Protein AF-A0A7V8WHW4-F1 (afdb_monomer_lite)

pLDDT: mean 96.15, std 2.61, range [79.0, 98.44]

Radius of gyration: 14.34 Å; chains: 1; bounding box: 40×21×37 Å

Foldseek 3Di:
DDDDAAEEEQDFDQPDDPPCVVRVVVRLCCAQFVDDPVGGDHVVVVVVVCVVVVHDHHYHYDCVVCVPPNCVSVVVNVD

Sequence (79 aa):
MLKVFFTVDTEIWCNGWNDLDRKFPDAFRRYVYGPTRQGNYGLPLQLRMLNDHGLTGVFFIEPLFATRFGDEPLREVVG

Secondary structure (DSSP, 8-state):
-----EEEEE----SSSTTHHHHHHHHHIIIII-EETTEE-SHHHHHHHHHHTT--EEEEE--TTHHHH-SHHHHHHH-

Structure (mmCIF, N/CA/C/O backbone):
data_AF-A0A7V8WHW4-F1
#
_entry.id   AF-A0A7V8WHW4-F1
#
loop_
_atom_site.group_PDB
_atom_site.id
_atom_site.type_symbol
_atom_site.label_atom_id
_atom_site.label_alt_id
_atom_site.label_comp_id
_atom_site.label_asym_id
_atom_site.label_entity_id
_atom_site.label_seq_id
_atom_site.pdbx_PDB_ins_code
_atom_site.Cartn_x
_atom_site.Cartn_y
_atom_site.Cartn_z
_atom_site.occupancy
_atom_site.B_iso_or_equiv
_atom_site.auth_seq_id
_atom_site.auth_comp_id
_atom_site.auth_asym_id
_atom_site.auth_atom_id
_atom_site.pdbx_PDB_model_num
ATOM 1 N N . MET A 1 1 ? -26.239 7.831 16.734 1.00 79.00 1 MET A N 1
ATOM 2 C CA . MET A 1 1 ? -24.767 7.694 16.764 1.00 79.00 1 MET A CA 1
ATOM 3 C C . MET A 1 1 ? -24.260 7.741 15.329 1.00 79.00 1 MET A C 1
ATOM 5 O O . MET A 1 1 ? -24.855 7.073 14.490 1.00 79.00 1 MET A O 1
ATOM 9 N N . LEU A 1 2 ? -23.260 8.573 15.029 1.00 93.25 2 LEU A N 1
ATOM 10 C CA . LEU A 1 2 ? -22.715 8.717 13.673 1.00 93.25 2 LEU A CA 1
ATOM 11 C C . LEU A 1 2 ? -21.880 7.480 13.309 1.00 93.25 2 LEU A C 1
ATOM 13 O O . LEU A 1 2 ? -21.082 7.026 14.125 1.00 93.25 2 LEU A O 1
ATOM 17 N N . LYS A 1 3 ? -22.062 6.938 12.101 1.00 94.19 3 LYS A N 1
ATOM 18 C CA . LYS A 1 3 ? -21.195 5.882 11.563 1.00 94.19 3 LYS A CA 1
ATOM 19 C C . LYS A 1 3 ? -19.985 6.540 10.903 1.00 94.19 3 LYS A C 1
ATOM 21 O O . LYS A 1 3 ? -20.167 7.343 9.993 1.00 94.19 3 LYS A O 1
ATOM 26 N N . VAL A 1 4 ? -18.787 6.205 11.369 1.00 94.94 4 VAL A N 1
ATOM 27 C CA . VAL A 1 4 ? -17.518 6.725 10.843 1.00 94.94 4 VAL A CA 1
ATOM 28 C C . VAL A 1 4 ? -16.707 5.554 10.305 1.00 94.94 4 VAL A C 1
ATOM 30 O O . VAL A 1 4 ? -16.612 4.522 10.965 1.00 94.94 4 VAL A O 1
ATOM 33 N N . PHE A 1 5 ? -16.142 5.722 9.113 1.00 97.06 5 PHE A N 1
ATOM 34 C CA . PHE A 1 5 ? -15.290 4.736 8.457 1.00 97.06 5 PHE A CA 1
ATOM 35 C C . PHE A 1 5 ? -13.937 5.375 8.154 1.00 97.06 5 PHE A C 1
ATOM 37 O O . PHE A 1 5 ? -13.891 6.480 7.614 1.00 97.06 5 PHE A O 1
ATOM 44 N N . PHE A 1 6 ? -12.852 4.676 8.485 1.00 97.62 6 PHE A N 1
ATOM 45 C CA . PHE A 1 6 ? -11.513 5.029 8.024 1.00 97.62 6 PHE A CA 1
ATOM 46 C C . PHE A 1 6 ? -11.253 4.303 6.708 1.00 97.62 6 PHE A C 1
ATOM 48 O O . PHE A 1 6 ? -11.245 3.073 6.671 1.00 97.62 6 PHE A O 1
ATOM 55 N N . THR A 1 7 ? -11.063 5.063 5.636 1.00 97.56 7 THR A N 1
ATOM 56 C CA . THR A 1 7 ? -10.715 4.538 4.315 1.00 97.56 7 THR A CA 1
ATOM 57 C C . THR A 1 7 ? -9.419 5.178 3.845 1.00 97.56 7 THR A C 1
ATOM 59 O O . THR A 1 7 ? -9.254 6.389 4.004 1.00 97.56 7 THR A O 1
ATOM 62 N N . VAL A 1 8 ? -8.510 4.384 3.287 1.00 97.31 8 VAL A N 1
ATOM 63 C CA . VAL A 1 8 ? -7.180 4.840 2.870 1.00 97.31 8 VAL A CA 1
ATOM 64 C C . VAL A 1 8 ? -6.877 4.332 1.469 1.00 97.31 8 VAL A C 1
ATOM 66 O O . VAL A 1 8 ? -6.837 3.122 1.246 1.00 97.31 8 VAL A O 1
ATOM 69 N N . ASP A 1 9 ? -6.602 5.252 0.552 1.00 96.94 9 ASP A N 1
ATOM 70 C CA . ASP A 1 9 ? -6.052 4.924 -0.761 1.00 96.94 9 ASP A CA 1
ATOM 71 C C . ASP A 1 9 ? -4.538 4.718 -0.607 1.00 96.94 9 ASP A C 1
ATOM 73 O O . ASP A 1 9 ? -3.806 5.607 -0.166 1.00 96.94 9 ASP A O 1
ATOM 77 N N . THR A 1 10 ? -4.071 3.505 -0.891 1.00 96.19 10 THR A N 1
ATOM 78 C CA . THR A 1 10 ? -2.668 3.098 -0.765 1.00 96.19 10 THR A CA 1
ATOM 79 C C . THR A 1 10 ? -2.036 3.112 -2.147 1.00 96.19 10 THR A C 1
ATOM 81 O O . THR A 1 10 ? -2.243 2.196 -2.944 1.00 96.19 10 THR A O 1
ATOM 84 N N . GLU A 1 11 ? -1.279 4.173 -2.423 1.00 94.88 11 GLU A N 1
ATOM 85 C CA . GLU A 1 11 ? -0.756 4.476 -3.755 1.00 94.88 11 GLU A CA 1
ATOM 86 C C . GLU A 1 11 ? 0.772 4.569 -3.795 1.00 94.88 11 GLU A C 1
ATOM 88 O O . GLU A 1 11 ? 1.423 4.977 -2.827 1.00 94.88 11 GLU A O 1
ATOM 93 N N . ILE A 1 12 ? 1.352 4.248 -4.955 1.00 95.81 12 ILE A N 1
ATOM 94 C CA . ILE A 1 12 ? 2.780 4.409 -5.229 1.00 95.81 12 ILE A CA 1
ATOM 95 C C . ILE A 1 12 ? 2.957 5.338 -6.426 1.00 95.81 12 ILE A C 1
ATOM 97 O O . ILE A 1 12 ? 2.402 5.124 -7.499 1.00 95.81 12 ILE A O 1
ATOM 101 N N . TRP A 1 13 ? 3.807 6.359 -6.279 1.00 94.38 13 TRP A N 1
ATOM 102 C CA . TRP A 1 13 ? 4.074 7.303 -7.363 1.00 94.38 13 TRP A CA 1
ATOM 103 C C . TRP A 1 13 ? 5.558 7.403 -7.717 1.00 94.38 13 TRP A C 1
ATOM 105 O O . TRP A 1 13 ? 6.373 7.929 -6.965 1.00 94.38 13 TRP A O 1
ATOM 115 N N . CYS A 1 14 ? 5.920 6.968 -8.925 1.00 96.19 14 CYS A N 1
ATOM 116 C CA . CYS A 1 14 ? 7.303 7.008 -9.418 1.00 96.19 14 CYS A CA 1
ATOM 117 C C . CYS A 1 14 ? 7.710 8.362 -10.037 1.00 96.19 14 CYS A C 1
ATOM 119 O O . CYS A 1 14 ? 8.723 8.448 -10.734 1.00 96.19 14 CYS A O 1
ATOM 121 N N . ASN A 1 15 ? 6.947 9.436 -9.796 1.00 94.19 15 ASN A N 1
ATOM 122 C CA . ASN A 1 15 ? 7.193 10.756 -10.385 1.00 94.19 15 ASN A CA 1
ATOM 123 C C . ASN A 1 15 ? 7.256 10.710 -11.928 1.00 94.19 15 ASN A C 1
ATOM 125 O O . ASN A 1 15 ? 8.221 11.171 -12.547 1.00 94.19 15 ASN A O 1
ATOM 129 N N . GLY A 1 16 ? 6.240 10.084 -12.533 1.00 94.38 16 GLY A N 1
ATOM 130 C CA . GLY A 1 16 ? 6.094 9.884 -13.977 1.00 94.38 16 GLY A CA 1
ATOM 131 C C . GLY A 1 16 ? 6.490 8.488 -14.477 1.00 94.38 16 GLY A C 1
ATOM 132 O O . GLY A 1 16 ? 6.931 7.634 -13.714 1.00 94.38 16 GLY A O 1
ATOM 133 N N . TRP A 1 17 ? 6.342 8.281 -15.789 1.00 94.38 17 TRP A N 1
ATOM 134 C CA . TRP A 1 17 ? 6.484 6.976 -16.462 1.00 94.38 17 TRP A CA 1
ATOM 135 C C . TRP A 1 17 ? 7.902 6.649 -16.960 1.00 94.38 17 TRP A C 1
ATOM 137 O O . TRP A 1 17 ? 8.146 5.552 -17.454 1.00 94.38 17 TRP A O 1
ATOM 147 N N . ASN A 1 18 ? 8.845 7.587 -16.848 1.00 96.88 18 ASN A N 1
ATOM 148 C CA . ASN A 1 18 ? 10.228 7.383 -17.288 1.00 96.88 18 ASN A CA 1
ATOM 149 C C . ASN A 1 18 ? 11.055 6.693 -16.191 1.00 96.88 18 ASN A C 1
ATOM 151 O O . ASN A 1 18 ? 10.965 7.085 -15.022 1.00 96.88 18 ASN A O 1
ATOM 155 N N . ASP A 1 19 ? 11.902 5.735 -16.579 1.00 96.19 19 ASP A N 1
ATOM 156 C CA . ASP A 1 19 ? 12.816 4.966 -15.713 1.00 96.19 19 ASP A CA 1
ATOM 157 C C . ASP A 1 19 ? 12.136 4.250 -14.536 1.00 96.19 19 ASP A C 1
ATOM 159 O O . ASP A 1 19 ? 12.663 4.212 -13.421 1.00 96.19 19 ASP A O 1
ATOM 163 N N . LEU A 1 20 ? 10.948 3.693 -14.774 1.00 96.81 20 LEU A N 1
ATOM 164 C CA . LEU A 1 20 ? 10.150 3.021 -13.749 1.00 96.81 20 LEU A CA 1
ATOM 165 C C . LEU A 1 20 ? 10.923 1.923 -13.010 1.00 96.81 20 LEU A C 1
ATOM 167 O O . LEU A 1 20 ? 10.884 1.898 -11.787 1.00 96.81 20 LEU A O 1
ATOM 171 N N . ASP A 1 21 ? 11.688 1.085 -13.713 1.00 96.88 21 ASP A N 1
ATOM 172 C CA . ASP A 1 21 ? 12.424 -0.030 -13.091 1.00 96.88 21 ASP A CA 1
ATOM 173 C C . ASP A 1 21 ? 13.483 0.452 -12.093 1.00 96.88 21 ASP A C 1
ATOM 175 O O . ASP A 1 21 ? 13.713 -0.177 -11.065 1.00 96.88 21 ASP A O 1
ATOM 179 N N . ARG A 1 22 ? 14.087 1.617 -12.356 1.00 97.75 22 ARG A N 1
ATOM 180 C CA . ARG A 1 22 ? 15.054 2.236 -11.445 1.00 97.75 22 ARG A CA 1
ATOM 181 C C . ARG A 1 22 ? 14.370 2.904 -10.252 1.00 97.75 22 ARG A C 1
ATOM 183 O O . ARG A 1 22 ? 14.921 2.912 -9.158 1.00 97.75 22 ARG A O 1
ATOM 190 N N . LYS A 1 23 ? 13.216 3.540 -10.469 1.00 97.88 23 LYS A N 1
ATOM 191 C CA . LYS A 1 23 ? 12.542 4.370 -9.456 1.00 97.88 23 LYS A CA 1
ATOM 192 C C . LYS A 1 23 ? 11.623 3.575 -8.536 1.00 97.88 23 LYS A C 1
ATOM 194 O O . LYS A 1 23 ? 11.440 3.971 -7.387 1.00 97.88 23 LYS A O 1
ATOM 199 N N . PHE A 1 24 ? 11.027 2.501 -9.043 1.00 97.88 24 PHE A N 1
ATOM 200 C CA . PHE A 1 24 ? 9.985 1.764 -8.342 1.00 97.88 24 PHE A CA 1
ATOM 201 C C . PHE A 1 24 ? 10.436 1.190 -6.997 1.00 97.88 24 PHE A C 1
ATOM 203 O O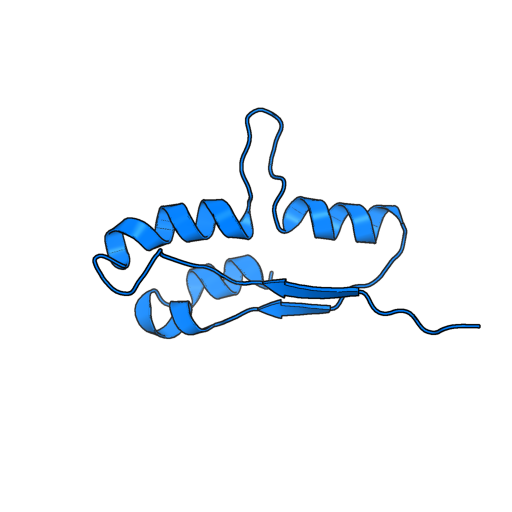 . PHE A 1 24 ? 9.710 1.421 -6.036 1.00 97.88 24 PHE A O 1
ATOM 210 N N . PRO A 1 25 ? 11.613 0.549 -6.850 1.00 97.50 25 PRO A N 1
ATOM 211 C CA . PRO A 1 25 ? 12.023 0.005 -5.553 1.00 97.50 25 PRO A CA 1
ATOM 212 C C . PRO A 1 25 ? 12.070 1.066 -4.443 1.00 97.50 25 PRO A C 1
ATOM 214 O O . PRO A 1 25 ? 11.547 0.861 -3.346 1.00 97.50 25 PRO A O 1
ATOM 217 N N . ASP A 1 26 ? 12.627 2.242 -4.747 1.00 97.81 26 ASP A N 1
ATOM 218 C CA . ASP A 1 26 ? 12.689 3.359 -3.801 1.00 97.81 26 ASP A CA 1
ATOM 219 C C . ASP A 1 26 ? 11.309 3.971 -3.541 1.00 97.81 26 ASP A C 1
ATOM 221 O O . ASP A 1 26 ? 10.995 4.318 -2.399 1.00 97.81 26 ASP A O 1
ATOM 225 N N . ALA A 1 27 ? 10.474 4.099 -4.578 1.00 97.56 27 ALA A N 1
ATOM 226 C CA . ALA A 1 27 ? 9.111 4.601 -4.448 1.00 97.56 27 ALA A CA 1
ATOM 227 C C . ALA A 1 27 ? 8.262 3.663 -3.579 1.00 97.56 27 ALA A C 1
ATOM 229 O O . ALA A 1 27 ? 7.685 4.117 -2.593 1.00 97.56 27 ALA A O 1
ATOM 230 N N . PHE A 1 28 ? 8.252 2.364 -3.877 1.00 97.56 28 PHE A N 1
ATOM 231 C CA . PHE A 1 28 ? 7.566 1.337 -3.097 1.00 97.56 28 PHE A CA 1
ATOM 232 C C . PHE A 1 28 ? 7.988 1.412 -1.632 1.00 97.56 28 PHE A C 1
ATOM 234 O O . PHE A 1 28 ? 7.157 1.629 -0.749 1.00 97.56 28 PHE A O 1
ATOM 241 N N . ARG A 1 29 ? 9.301 1.377 -1.368 1.00 97.69 29 ARG A N 1
ATOM 242 C CA . ARG A 1 29 ? 9.827 1.480 -0.006 1.00 97.69 29 ARG A CA 1
ATOM 243 C C . ARG A 1 29 ? 9.382 2.767 0.689 1.00 97.69 29 ARG A C 1
ATOM 245 O O . ARG A 1 29 ? 9.020 2.744 1.864 1.00 97.69 29 ARG A O 1
ATOM 252 N N . ARG A 1 30 ? 9.417 3.901 -0.009 1.00 97.12 30 ARG A N 1
ATOM 253 C CA . ARG A 1 30 ? 9.040 5.203 0.549 1.00 97.12 30 ARG A CA 1
ATOM 254 C C . ARG A 1 30 ? 7.553 5.290 0.877 1.00 97.12 30 ARG A C 1
ATOM 256 O O . ARG A 1 30 ? 7.231 5.767 1.960 1.00 97.12 30 ARG A O 1
ATOM 263 N N . TYR A 1 31 ? 6.675 4.884 -0.033 1.00 96.62 31 TYR A N 1
ATOM 264 C CA . TYR A 1 31 ? 5.231 5.076 0.114 1.00 96.62 31 TYR A CA 1
ATOM 265 C C . TYR A 1 31 ? 4.581 3.999 0.985 1.00 96.62 31 TYR A C 1
ATOM 267 O O . TYR A 1 31 ? 3.749 4.330 1.825 1.00 96.62 31 TYR A O 1
ATOM 275 N N . VAL A 1 32 ? 5.021 2.742 0.875 1.00 96.81 32 VAL A N 1
ATOM 276 C CA . VAL A 1 32 ? 4.491 1.643 1.695 1.00 96.81 32 VAL A CA 1
ATOM 277 C C . VAL A 1 32 ? 5.032 1.731 3.120 1.00 96.81 32 VAL A C 1
ATOM 279 O O . VAL A 1 32 ? 4.264 1.741 4.080 1.00 96.81 32 VAL A O 1
ATOM 282 N N . TYR A 1 33 ? 6.350 1.862 3.293 1.00 97.56 33 TYR A N 1
ATOM 283 C CA . TYR A 1 33 ? 6.961 1.799 4.625 1.00 97.56 33 TYR A CA 1
ATOM 284 C C . TYR A 1 33 ? 7.198 3.162 5.276 1.00 97.56 33 TYR A C 1
ATOM 286 O O . TYR A 1 33 ? 7.207 3.249 6.503 1.00 97.56 33 TYR A O 1
ATOM 294 N N . GLY A 1 34 ? 7.383 4.237 4.507 1.00 97.50 34 GLY A N 1
ATOM 295 C CA . GLY A 1 34 ? 7.707 5.561 5.055 1.00 97.50 34 GLY A CA 1
ATOM 296 C C . GLY A 1 34 ? 8.907 5.547 6.014 1.00 97.50 34 GLY A C 1
ATOM 297 O O . GLY A 1 34 ? 8.757 5.969 7.162 1.00 97.50 34 GLY A O 1
ATOM 298 N N . PRO A 1 35 ? 10.076 5.015 5.610 1.00 97.75 35 PRO A N 1
ATOM 299 C CA . PRO A 1 35 ? 11.206 4.819 6.508 1.00 97.75 35 PRO A CA 1
ATOM 300 C C . PRO A 1 35 ? 11.811 6.151 6.962 1.00 97.75 35 PRO A C 1
ATOM 302 O O . PRO A 1 35 ? 12.115 7.036 6.160 1.00 97.75 35 PRO A O 1
ATOM 305 N N . THR A 1 36 ? 12.069 6.251 8.260 1.00 96.81 36 THR A N 1
ATOM 306 C CA . THR A 1 36 ? 12.775 7.353 8.924 1.00 96.81 36 THR A CA 1
ATOM 307 C C . THR A 1 36 ? 13.880 6.794 9.825 1.00 96.81 36 THR A C 1
ATOM 309 O O . THR A 1 36 ? 14.006 5.581 9.995 1.00 96.81 36 THR A O 1
ATOM 312 N N . ARG A 1 37 ? 14.664 7.666 10.475 1.00 96.81 37 ARG A N 1
ATOM 313 C CA . ARG A 1 37 ? 15.642 7.235 11.494 1.00 96.81 37 ARG A CA 1
ATOM 314 C C . ARG A 1 37 ? 15.001 6.591 12.733 1.00 96.81 37 ARG A C 1
ATOM 316 O O . ARG A 1 37 ? 15.704 5.917 13.472 1.00 96.81 37 ARG A O 1
ATOM 323 N N . GLN A 1 38 ? 13.708 6.816 12.974 1.00 96.25 38 GLN A N 1
ATOM 324 C CA . GLN A 1 38 ? 12.991 6.351 14.169 1.00 96.25 38 GLN A CA 1
ATOM 325 C C . GLN A 1 38 ? 12.056 5.164 13.888 1.00 96.25 38 GLN A C 1
ATOM 327 O O . GLN A 1 38 ? 11.432 4.644 14.807 1.00 96.25 38 GLN A O 1
ATOM 332 N N . GLY A 1 39 ? 11.957 4.721 12.631 1.00 94.94 39 GLY A N 1
ATOM 333 C CA . GLY A 1 39 ? 11.094 3.614 12.221 1.00 94.94 39 GLY A CA 1
ATOM 334 C C . GLY A 1 39 ? 10.324 3.903 10.937 1.00 94.94 39 GLY A C 1
ATOM 335 O O . GLY A 1 39 ? 10.614 4.864 10.223 1.00 94.94 39 GLY A O 1
ATOM 336 N N . ASN A 1 40 ? 9.336 3.056 10.664 1.00 97.69 40 ASN A N 1
ATOM 337 C CA . ASN A 1 40 ? 8.469 3.113 9.489 1.00 97.69 40 ASN A CA 1
ATOM 338 C C . ASN A 1 40 ? 7.167 3.852 9.825 1.00 97.69 40 ASN A C 1
ATOM 340 O O . ASN A 1 40 ? 6.446 3.439 10.732 1.00 97.69 40 ASN A O 1
ATOM 344 N N . TYR A 1 41 ? 6.886 4.935 9.099 1.00 97.06 41 TYR A N 1
ATOM 345 C CA . TYR A 1 41 ? 5.758 5.851 9.327 1.00 97.06 41 TYR A CA 1
ATOM 346 C C . TYR A 1 41 ? 4.729 5.833 8.179 1.00 97.06 41 TYR A C 1
ATOM 348 O O . TYR A 1 41 ? 3.849 6.687 8.127 1.00 97.06 41 TYR A O 1
ATOM 356 N N . GLY A 1 42 ? 4.841 4.875 7.253 1.00 96.62 42 GLY A N 1
ATOM 357 C CA . GLY A 1 42 ? 3.849 4.615 6.206 1.00 96.62 42 GLY A CA 1
ATOM 358 C C . GLY A 1 42 ? 2.702 3.724 6.693 1.00 96.62 42 GLY A C 1
ATOM 359 O O . GLY A 1 42 ? 2.207 3.868 7.814 1.00 96.62 42 GLY A O 1
ATOM 360 N N . LEU A 1 43 ? 2.312 2.758 5.861 1.00 96.62 43 LEU A N 1
ATOM 361 C CA . LEU A 1 43 ? 1.238 1.800 6.126 1.00 96.62 43 LEU A CA 1
ATOM 362 C C . LEU A 1 43 ? 1.366 1.086 7.492 1.00 96.62 43 LEU A C 1
ATOM 364 O O . LEU A 1 43 ? 0.375 1.065 8.227 1.00 96.62 43 LEU A O 1
ATOM 368 N N . PRO A 1 44 ? 2.549 0.590 7.928 1.00 95.94 44 PRO A N 1
ATOM 369 C CA . PRO A 1 44 ? 2.657 -0.109 9.213 1.00 95.94 44 PRO A CA 1
ATOM 370 C C . PRO A 1 44 ? 2.259 0.733 10.431 1.00 95.94 44 PRO A C 1
ATOM 372 O O . PRO A 1 44 ? 1.723 0.198 11.402 1.00 95.94 44 PRO A O 1
ATOM 375 N N . LEU A 1 45 ? 2.522 2.044 10.405 1.00 97.12 45 LEU A N 1
ATOM 376 C CA . LEU A 1 45 ? 2.142 2.938 11.498 1.00 97.12 45 LEU A CA 1
ATOM 377 C C . LEU A 1 45 ? 0.626 3.135 11.536 1.00 97.12 45 LEU A C 1
ATOM 379 O O . LEU A 1 45 ? 0.038 3.060 12.610 1.00 97.12 45 LEU A O 1
ATOM 383 N N . GLN A 1 46 ? -0.004 3.342 10.379 1.00 97.00 46 GLN A N 1
ATOM 384 C CA . GLN A 1 46 ? -1.455 3.525 10.289 1.00 97.00 46 GLN A CA 1
ATOM 385 C C . GLN A 1 46 ? -2.206 2.284 10.788 1.00 97.00 46 GLN A C 1
ATOM 387 O O . GLN A 1 46 ? -3.116 2.406 11.606 1.00 97.00 46 GLN A O 1
ATOM 392 N N . LEU A 1 47 ? -1.772 1.088 10.369 1.00 96.56 47 LEU A N 1
ATOM 393 C CA . LEU A 1 47 ? -2.341 -0.182 10.833 1.00 96.56 47 LEU A CA 1
ATOM 394 C C . LEU A 1 47 ? -2.191 -0.354 12.349 1.00 96.56 47 LEU A C 1
ATOM 396 O O . LEU A 1 47 ? -3.157 -0.702 13.028 1.00 96.56 47 LEU A O 1
ATOM 400 N N . ARG A 1 48 ? -1.004 -0.053 12.895 1.00 97.31 48 ARG A N 1
ATOM 401 C CA . ARG A 1 48 ? -0.765 -0.095 14.343 1.00 97.31 48 ARG A CA 1
ATOM 402 C C . ARG A 1 48 ? -1.679 0.871 15.089 1.00 97.31 48 ARG A C 1
ATOM 404 O O . ARG A 1 48 ? -2.319 0.463 16.044 1.00 97.31 48 ARG A O 1
ATOM 411 N N . MET A 1 49 ? -1.784 2.119 14.634 1.00 98.00 49 MET A N 1
ATOM 412 C CA . MET A 1 49 ? -2.626 3.129 15.278 1.00 98.00 49 MET A CA 1
ATOM 413 C C . MET A 1 49 ? -4.097 2.712 15.324 1.00 98.00 49 MET A C 1
ATOM 415 O O . MET A 1 49 ? -4.739 2.897 16.356 1.00 98.00 49 MET A O 1
ATOM 419 N N . LEU A 1 50 ? -4.630 2.141 14.239 1.00 98.12 50 LEU A N 1
ATOM 420 C CA . LEU A 1 50 ? -5.996 1.614 14.225 1.00 98.12 50 LEU A CA 1
ATOM 421 C C . LEU A 1 50 ? -6.150 0.458 15.222 1.00 98.12 50 LEU A C 1
ATOM 423 O O . LEU A 1 50 ? -7.069 0.478 16.041 1.00 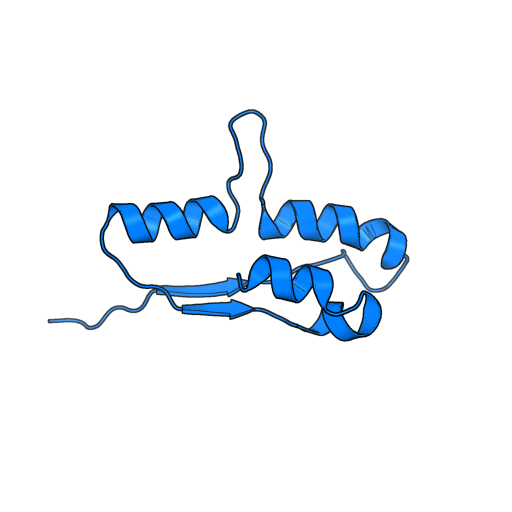98.12 50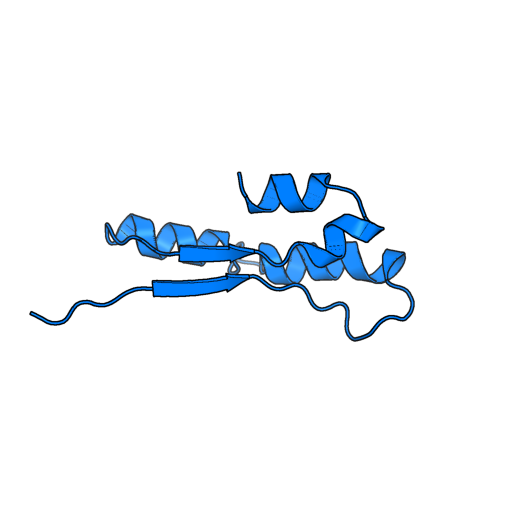 LEU A O 1
ATOM 427 N N . ASN A 1 51 ? -5.218 -0.497 15.210 1.00 97.62 51 ASN A N 1
ATOM 428 C CA . ASN A 1 51 ? -5.242 -1.655 16.102 1.00 97.62 51 ASN A CA 1
ATOM 429 C C . ASN A 1 51 ? -5.129 -1.269 17.589 1.00 97.62 51 ASN A C 1
ATOM 431 O O . ASN A 1 51 ? -5.895 -1.771 18.408 1.00 97.62 51 ASN A O 1
ATOM 435 N N . ASP A 1 52 ? -4.243 -0.329 17.931 1.00 98.44 52 ASP A N 1
ATOM 436 C CA . ASP A 1 52 ? -4.042 0.173 19.300 1.00 98.44 52 ASP A CA 1
ATOM 437 C C . ASP A 1 52 ? -5.313 0.825 19.879 1.00 98.44 52 ASP A C 1
ATOM 439 O O . ASP A 1 52 ? -5.494 0.864 21.095 1.00 98.44 52 ASP A O 1
ATOM 443 N N . HIS A 1 53 ? -6.217 1.303 19.016 1.00 98.06 53 HIS A N 1
ATOM 444 C CA . HIS A 1 53 ? -7.503 1.895 19.400 1.00 98.06 53 HIS A CA 1
ATOM 445 C C . HIS A 1 53 ? -8.701 0.954 19.182 1.00 98.06 53 HIS A C 1
ATOM 447 O O . HIS A 1 53 ? -9.844 1.376 19.360 1.00 98.06 53 HIS A O 1
ATOM 453 N N . GLY A 1 54 ? -8.477 -0.305 18.784 1.00 98.00 54 GLY A N 1
ATOM 454 C CA . GLY A 1 54 ? -9.550 -1.258 18.476 1.00 98.00 54 GLY A CA 1
ATOM 455 C C . GLY A 1 54 ? -10.426 -0.839 17.288 1.00 98.00 54 GLY A C 1
ATOM 456 O O . GLY A 1 54 ? -11.605 -1.191 17.231 1.00 98.00 54 GLY A O 1
ATOM 457 N N . LEU A 1 55 ? -9.875 -0.050 16.361 1.00 97.88 55 LEU A N 1
ATOM 458 C CA . LEU A 1 55 ? -10.567 0.473 15.186 1.00 97.88 55 LEU A CA 1
ATOM 459 C C . LEU A 1 55 ? -10.300 -0.392 13.953 1.00 97.88 55 LEU A C 1
ATOM 461 O O . LEU A 1 55 ? -9.233 -0.981 13.793 1.00 97.88 55 LEU A O 1
ATOM 465 N N . THR A 1 56 ? -11.273 -0.414 13.044 1.00 96.75 56 THR A N 1
ATOM 466 C CA . THR A 1 56 ? -11.139 -1.036 11.721 1.00 96.75 56 THR A CA 1
ATOM 467 C C . THR A 1 56 ? -10.984 0.037 10.648 1.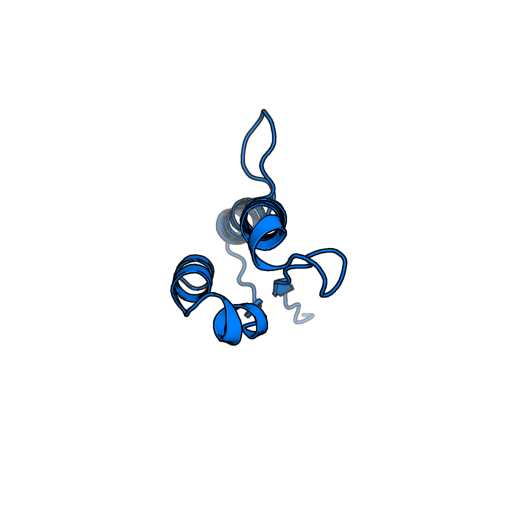00 96.75 56 THR A C 1
ATOM 469 O O . THR A 1 56 ? -11.547 1.130 10.756 1.00 96.75 56 THR A O 1
ATOM 472 N N . GLY A 1 57 ? -10.212 -0.278 9.609 1.00 96.88 57 GLY A N 1
ATOM 473 C CA . GLY A 1 57 ? -10.035 0.567 8.432 1.00 96.88 57 GLY A CA 1
ATOM 474 C C . GLY A 1 57 ? -10.082 -0.259 7.152 1.00 96.88 57 GLY A C 1
ATOM 475 O O . GLY A 1 57 ? -9.809 -1.459 7.173 1.00 96.88 57 GLY A O 1
ATOM 476 N N . VAL A 1 58 ? -10.443 0.386 6.047 1.00 97.88 58 VAL A N 1
ATOM 477 C CA . VAL A 1 58 ? -10.444 -0.200 4.701 1.00 97.88 58 VAL A CA 1
ATOM 478 C C . VAL A 1 58 ? -9.315 0.437 3.902 1.00 97.88 58 VAL A C 1
ATOM 480 O O . VAL A 1 58 ? -9.292 1.654 3.733 1.00 97.88 58 VAL A O 1
ATOM 483 N N . PHE A 1 59 ? -8.389 -0.380 3.413 1.00 97.50 59 PHE A N 1
ATOM 484 C CA . PHE A 1 59 ? -7.251 0.069 2.615 1.00 97.50 59 PHE A CA 1
ATOM 485 C C . PHE A 1 59 ? -7.455 -0.379 1.169 1.00 97.50 59 PHE A C 1
ATOM 487 O O . PHE A 1 59 ? -7.504 -1.575 0.884 1.00 97.50 59 PHE A O 1
ATOM 494 N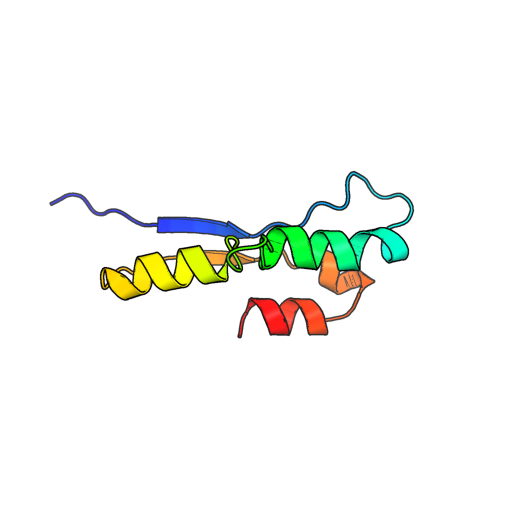 N . PHE A 1 60 ? -7.606 0.580 0.263 1.00 97.19 60 PHE A N 1
ATOM 495 C CA . PHE A 1 60 ? -7.688 0.329 -1.168 1.00 97.19 60 PHE A CA 1
ATOM 496 C C . PHE A 1 60 ? -6.272 0.314 -1.734 1.00 97.19 60 PHE A C 1
ATOM 498 O O . PHE A 1 60 ? -5.585 1.330 -1.703 1.00 97.19 60 PHE A O 1
ATOM 505 N N . ILE A 1 61 ? -5.817 -0.843 -2.211 1.00 95.88 61 ILE A N 1
ATOM 506 C CA . ILE A 1 61 ? -4.469 -0.998 -2.764 1.00 95.88 61 ILE A CA 1
ATOM 507 C C . ILE A 1 61 ? -4.530 -0.812 -4.277 1.00 95.88 61 ILE A C 1
ATOM 509 O O . ILE A 1 61 ? -5.255 -1.546 -4.951 1.00 95.88 61 ILE A O 1
ATOM 513 N N . GLU A 1 62 ? -3.771 0.143 -4.819 1.00 93.38 62 GLU A N 1
ATOM 514 C CA . GLU A 1 62 ? -3.616 0.246 -6.272 1.00 93.38 62 GLU A CA 1
ATOM 515 C C . GLU A 1 62 ? -2.740 -0.912 -6.792 1.00 93.38 62 GLU A C 1
ATOM 517 O O . GLU A 1 62 ? -1.656 -1.137 -6.252 1.00 93.38 62 GLU A O 1
ATOM 522 N N . PRO A 1 63 ? -3.189 -1.693 -7.795 1.00 95.38 63 PRO A N 1
ATOM 523 C CA . PRO A 1 63 ? -2.441 -2.852 -8.277 1.00 95.38 63 PRO A CA 1
ATOM 524 C C . PRO A 1 63 ? -1.697 -2.591 -9.597 1.00 95.38 63 PRO A C 1
ATOM 526 O O . PRO A 1 63 ? -1.183 -3.535 -10.197 1.00 95.38 63 PRO A O 1
ATOM 529 N N . LEU A 1 64 ? -1.666 -1.356 -10.113 1.00 94.00 64 LEU A N 1
ATOM 530 C CA . LEU A 1 64 ? -1.166 -1.070 -11.461 1.00 94.00 64 LEU A CA 1
ATOM 531 C C . LEU A 1 64 ? 0.308 -1.451 -11.601 1.00 94.00 64 LEU A C 1
ATOM 533 O O . LEU A 1 64 ? 0.719 -2.003 -12.621 1.00 94.00 64 LEU A O 1
ATOM 537 N N . PHE A 1 65 ? 1.109 -1.213 -10.563 1.00 94.56 65 PHE A N 1
ATOM 538 C CA . PHE A 1 65 ? 2.518 -1.597 -10.573 1.00 94.56 65 PHE A CA 1
ATOM 539 C C . PHE A 1 65 ? 2.717 -3.110 -10.789 1.00 94.56 65 PHE A C 1
ATOM 541 O O . PHE A 1 65 ? 3.718 -3.517 -11.387 1.00 94.56 65 PHE A O 1
ATOM 548 N N . ALA A 1 66 ? 1.753 -3.949 -10.392 1.00 96.19 66 ALA A N 1
ATOM 549 C CA . ALA A 1 66 ? 1.861 -5.400 -10.504 1.00 96.19 66 ALA A CA 1
ATOM 550 C C . ALA A 1 66 ? 1.887 -5.876 -11.964 1.00 96.19 66 ALA A C 1
ATOM 552 O O . ALA A 1 66 ? 2.508 -6.890 -12.281 1.00 96.19 66 ALA A O 1
ATOM 553 N N . THR A 1 67 ? 1.294 -5.109 -12.891 1.00 95.25 67 THR A N 1
ATOM 554 C CA . THR A 1 67 ? 1.338 -5.444 -14.323 1.00 95.25 67 THR A CA 1
ATOM 555 C C . THR A 1 67 ? 2.730 -5.278 -14.932 1.00 95.25 67 THR A C 1
ATOM 557 O O . THR A 1 67 ? 2.993 -5.828 -15.997 1.00 95.25 67 THR A O 1
ATOM 560 N N . ARG A 1 68 ? 3.615 -4.499 -14.289 1.00 95.44 68 ARG A N 1
ATOM 561 C CA . ARG A 1 68 ? 4.995 -4.274 -14.747 1.00 95.44 68 ARG A CA 1
ATOM 562 C C . ARG A 1 68 ? 6.020 -5.060 -13.933 1.00 95.44 68 ARG A C 1
ATOM 564 O O . ARG A 1 68 ? 6.934 -5.624 -14.524 1.00 95.44 68 ARG A O 1
ATOM 571 N N . PHE A 1 69 ? 5.893 -5.064 -12.607 1.00 96.44 69 PHE A N 1
ATOM 572 C CA . PHE A 1 69 ? 6.925 -5.578 -11.695 1.00 96.44 69 PHE A CA 1
ATOM 573 C C . PHE A 1 69 ? 6.610 -6.959 -11.111 1.00 96.44 69 PHE A C 1
ATOM 575 O O . PHE A 1 69 ? 7.370 -7.454 -10.284 1.00 96.44 69 PHE A O 1
ATOM 582 N N . GLY A 1 70 ? 5.515 -7.587 -11.547 1.00 96.56 70 GLY A N 1
ATOM 583 C CA . GLY A 1 70 ? 5.033 -8.846 -10.988 1.00 96.56 70 GLY A CA 1
ATOM 584 C C . GLY A 1 70 ? 4.176 -8.639 -9.741 1.00 96.56 70 GLY A C 1
ATOM 585 O O . GLY A 1 70 ? 3.996 -7.526 -9.254 1.00 96.56 70 GLY A O 1
ATOM 586 N N . ASP A 1 71 ? 3.608 -9.726 -9.230 1.00 96.81 71 ASP A N 1
ATOM 587 C CA . ASP A 1 71 ? 2.644 -9.692 -8.131 1.00 96.81 71 ASP A CA 1
ATOM 588 C C . ASP A 1 71 ? 3.285 -9.730 -6.738 1.00 96.81 71 ASP A C 1
ATOM 590 O O . ASP A 1 71 ? 2.595 -9.492 -5.750 1.00 96.81 71 ASP A O 1
ATOM 594 N N . GLU A 1 72 ? 4.590 -9.979 -6.639 1.00 97.50 72 GLU A N 1
ATOM 595 C CA . GLU A 1 72 ? 5.319 -10.033 -5.368 1.00 97.50 72 GLU A CA 1
ATOM 596 C C . GLU A 1 72 ? 5.153 -8.756 -4.518 1.00 97.50 72 GLU A C 1
ATOM 598 O O . GLU A 1 72 ? 4.716 -8.885 -3.372 1.00 97.50 72 GLU A O 1
ATOM 603 N N . PRO A 1 73 ? 5.352 -7.526 -5.041 1.00 96.38 73 PRO A N 1
ATOM 604 C CA . PRO A 1 73 ? 5.164 -6.323 -4.229 1.00 96.38 73 PRO A CA 1
ATOM 605 C C . PRO A 1 73 ? 3.696 -6.108 -3.836 1.00 96.38 73 PRO A C 1
ATOM 607 O O . PRO A 1 73 ? 3.408 -5.510 -2.803 1.00 96.38 73 PRO A O 1
ATOM 610 N N . LEU A 1 74 ? 2.745 -6.608 -4.635 1.00 96.88 74 LEU A N 1
ATOM 611 C CA . LEU A 1 74 ? 1.322 -6.525 -4.306 1.00 96.88 74 LEU A CA 1
ATOM 612 C C . LEU A 1 74 ? 0.989 -7.473 -3.152 1.00 96.88 74 LEU A C 1
ATOM 614 O O . LEU A 1 74 ? 0.321 -7.056 -2.210 1.00 96.88 74 LEU A O 1
ATOM 618 N N . ARG A 1 75 ? 1.496 -8.713 -3.203 1.00 96.88 75 ARG A N 1
ATOM 619 C CA . ARG A 1 75 ? 1.366 -9.706 -2.125 1.00 96.88 75 ARG A CA 1
ATOM 620 C C . ARG A 1 75 ? 1.935 -9.183 -0.809 1.00 96.88 75 ARG A C 1
ATOM 622 O O . ARG A 1 75 ? 1.293 -9.323 0.222 1.00 96.88 75 ARG A O 1
ATOM 629 N N . GLU A 1 76 ? 3.089 -8.526 -0.861 1.00 96.00 76 GLU A N 1
ATOM 630 C CA . GLU A 1 76 ? 3.717 -7.916 0.314 1.00 96.00 76 GLU A CA 1
ATOM 631 C C . GLU A 1 76 ? 2.831 -6.846 0.973 1.00 96.00 76 GLU A C 1
ATOM 633 O O . GLU A 1 76 ? 2.761 -6.775 2.199 1.00 96.00 76 GLU A O 1
ATOM 638 N N . VAL A 1 77 ? 2.126 -6.031 0.180 1.00 94.50 77 VAL A N 1
ATOM 639 C CA . VAL A 1 77 ? 1.244 -4.975 0.705 1.00 94.50 77 VAL A CA 1
ATOM 640 C C . VAL A 1 77 ? -0.063 -5.537 1.274 1.00 94.50 77 VAL A C 1
ATOM 642 O O . VAL A 1 77 ? -0.566 -5.000 2.261 1.00 94.50 77 VAL A O 1
ATOM 645 N N . VAL A 1 78 ? -0.629 -6.588 0.671 1.00 93.25 78 VAL A N 1
ATOM 646 C CA . VAL A 1 78 ? -1.923 -7.151 1.109 1.00 93.25 78 VAL A CA 1
ATOM 647 C C . VAL A 1 78 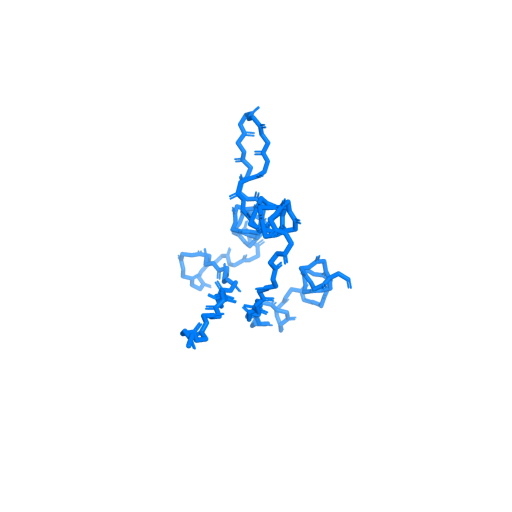? -1.817 -8.090 2.316 1.00 93.25 78 VAL A C 1
ATOM 649 O O . VAL A 1 78 ? -2.807 -8.207 3.040 1.00 93.25 78 VAL A O 1
ATOM 652 N N . GLY A 1 79 ? -0.643 -8.689 2.562 1.00 85.81 79 GLY A N 1
ATOM 653 C CA . GLY A 1 79 ? -0.400 -9.633 3.663 1.00 85.81 79 GLY A CA 1
ATOM 654 C C . GLY A 1 79 ? -0.651 -11.085 3.285 1.00 85.81 79 GLY A C 1
ATOM 655 O O . GLY A 1 79 ? -1.835 -11.472 3.174 1.00 85.81 79 GLY A O 1
#